Protein AF-A0A969ENB8-F1 (afdb_monomer)

Solvent-accessible surface area (backbone atoms only — not comparable to full-atom values): 5013 Å² total; per-residue (Å²): 130,88,85,77,73,55,71,71,57,48,51,53,50,50,55,53,43,36,74,76,64,37,73,66,42,57,56,27,52,52,48,50,68,66,45,52,74,67,57,47,49,53,52,52,52,52,52,53,49,52,54,49,56,47,65,76,45,55,90,69,39,79,86,31,70,70,46,45,56,49,48,51,54,48,56,60,56,43,54,66,47,42,86,84,131

Foldseek 3Di:
DDPDDDPVVVVVVLVVCCVVPNPQSVVLVVLLVVDDPVRNVVLVVQLVVLVVQLVVCCVVPCPDPSNVVSVVSVQVSCVSRPNDD

Sequence (85 aa):
MFQGFSEEKQKQYEEEATNLWGDTVKETTKLWNSYGKERQQEIMDEGSAIYTDIAANMTKGAESDEIQEMLVRWHEHLRYFYEPS

Structure (mmCIF, N/CA/C/O backbone):
data_AF-A0A969ENB8-F1
#
_entry.id   AF-A0A969ENB8-F1
#
loop_
_atom_site.group_PDB
_atom_site.id
_atom_site.type_symbol
_atom_site.label_atom_id
_atom_site.label_alt_id
_atom_site.label_comp_id
_atom_site.label_asym_id
_atom_site.label_entity_id
_atom_site.label_seq_id
_atom_site.pdbx_PDB_ins_code
_atom_site.Cartn_x
_atom_site.Cartn_y
_atom_site.Cartn_z
_atom_site.occupancy
_atom_site.B_iso_or_equiv
_atom_site.auth_seq_id
_atom_site.auth_comp_id
_atom_site.auth_asym_id
_atom_site.auth_atom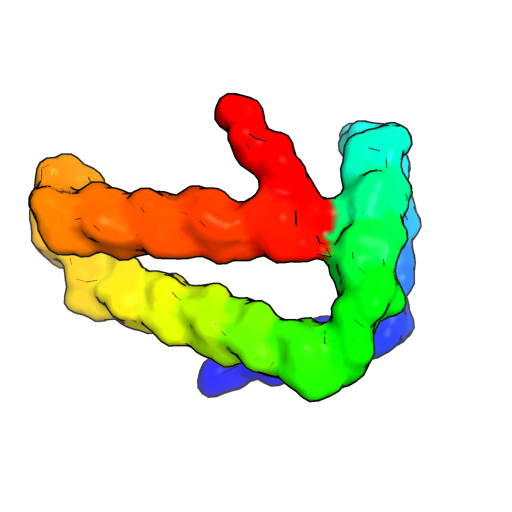_id
_atom_site.pdbx_PDB_model_num
ATOM 1 N N . MET A 1 1 ? 6.765 -13.215 1.529 1.00 60.78 1 MET A N 1
ATOM 2 C CA . MET A 1 1 ? 5.777 -12.139 1.306 1.00 60.78 1 MET A CA 1
ATOM 3 C C . MET A 1 1 ? 5.597 -11.364 2.599 1.00 60.78 1 MET A C 1
ATOM 5 O O . MET A 1 1 ? 5.888 -11.916 3.658 1.00 60.78 1 MET A O 1
ATOM 9 N N . PHE A 1 2 ? 5.213 -10.091 2.508 1.00 68.38 2 PHE A N 1
ATOM 10 C CA . PHE A 1 2 ? 4.980 -9.227 3.668 1.00 68.38 2 PHE A CA 1
ATOM 11 C C . PHE A 1 2 ? 3.876 -9.819 4.558 1.00 68.38 2 PHE A C 1
ATOM 13 O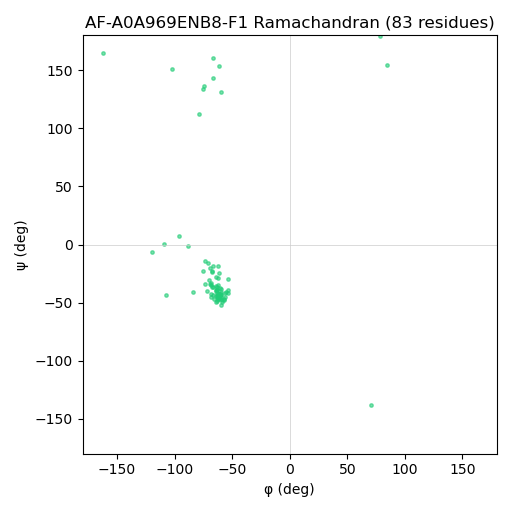 O . PHE A 1 2 ? 2.843 -10.228 4.049 1.00 68.38 2 PHE A O 1
ATOM 20 N N . GLN A 1 3 ? 4.105 -9.905 5.871 1.00 71.12 3 GLN A N 1
ATOM 21 C CA . GLN A 1 3 ? 3.174 -10.546 6.817 1.00 71.12 3 GLN A CA 1
ATOM 22 C C . GLN A 1 3 ? 2.238 -9.551 7.528 1.00 71.12 3 GLN A C 1
ATOM 24 O O . GLN A 1 3 ? 1.514 -9.938 8.441 1.00 71.12 3 GLN A O 1
ATOM 29 N N . GLY A 1 4 ? 2.250 -8.274 7.132 1.00 75.06 4 GLY A N 1
ATOM 30 C CA . GLY A 1 4 ? 1.491 -7.226 7.817 1.00 75.06 4 GLY A CA 1
ATOM 31 C C . GLY A 1 4 ? 2.153 -6.734 9.109 1.00 75.06 4 GLY A C 1
ATOM 32 O O . GLY A 1 4 ? 3.225 -7.192 9.512 1.00 75.06 4 GLY A O 1
ATOM 33 N N . PHE A 1 5 ? 1.502 -5.772 9.764 1.00 79.69 5 PHE A N 1
ATOM 34 C CA . PHE A 1 5 ? 1.855 -5.307 11.109 1.00 79.69 5 PHE A CA 1
ATOM 35 C C . PHE A 1 5 ? 0.896 -5.897 12.147 1.00 79.69 5 PHE A C 1
ATOM 37 O O . PHE A 1 5 ? -0.275 -6.123 11.843 1.00 79.69 5 PHE A O 1
ATOM 44 N N . SER A 1 6 ? 1.372 -6.091 13.381 1.00 83.25 6 SER A N 1
ATOM 45 C CA . SER A 1 6 ? 0.495 -6.428 14.509 1.00 83.25 6 SER A CA 1
ATOM 46 C C . SER A 1 6 ? -0.519 -5.311 14.766 1.00 83.25 6 SER A C 1
ATOM 48 O O . SER A 1 6 ? -0.239 -4.147 14.488 1.00 83.25 6 SER A O 1
ATOM 50 N N . GLU A 1 7 ? -1.674 -5.649 15.345 1.00 81.06 7 GLU A N 1
ATOM 51 C CA . GLU A 1 7 ? -2.727 -4.673 15.680 1.00 81.06 7 GLU A CA 1
ATOM 52 C C . GLU A 1 7 ? -2.194 -3.531 16.568 1.00 81.06 7 GLU A C 1
ATOM 54 O O . GLU A 1 7 ? -2.485 -2.362 16.326 1.00 81.06 7 GLU A O 1
ATOM 59 N N . GLU A 1 8 ? -1.336 -3.846 17.544 1.00 83.50 8 GLU A N 1
ATOM 60 C CA . GLU A 1 8 ? -0.690 -2.851 18.412 1.00 83.50 8 GLU A CA 1
ATOM 61 C C . GLU A 1 8 ? 0.174 -1.862 17.615 1.00 83.50 8 GLU A C 1
ATOM 63 O O . GLU A 1 8 ? 0.105 -0.651 17.822 1.00 83.50 8 GLU A O 1
ATOM 68 N N . LYS A 1 9 ? 0.941 -2.370 16.646 1.00 85.50 9 LYS A N 1
ATOM 69 C CA . LYS A 1 9 ? 1.807 -1.549 15.800 1.00 85.50 9 LYS A CA 1
ATOM 70 C C . LYS A 1 9 ? 1.009 -0.736 14.778 1.00 85.50 9 LYS A C 1
ATOM 72 O O . LYS A 1 9 ? 1.382 0.396 14.492 1.00 85.50 9 LYS A O 1
ATOM 77 N N . GLN A 1 10 ? -0.102 -1.274 14.268 1.00 83.31 10 GLN A N 1
ATOM 78 C CA . GLN A 1 10 ? -1.031 -0.525 13.414 1.00 83.31 10 GLN A CA 1
ATOM 79 C C . GLN A 1 10 ? -1.631 0.664 14.166 1.00 83.31 10 GLN A C 1
ATOM 81 O O . GLN A 1 10 ? -1.609 1.777 13.651 1.00 83.31 10 GLN A O 1
ATOM 86 N N . LYS A 1 11 ? -2.082 0.456 15.409 1.00 85.88 11 LYS A N 1
ATOM 87 C CA . LYS A 1 11 ? -2.647 1.527 16.237 1.00 85.88 11 LYS A CA 1
ATOM 88 C C . LYS A 1 11 ? -1.625 2.622 16.553 1.00 85.88 11 LYS A C 1
ATOM 90 O O . LYS A 1 11 ? -1.946 3.802 16.467 1.00 85.88 11 LYS A O 1
ATOM 95 N N . GLN A 1 12 ? -0.384 2.242 16.866 1.00 88.50 12 GLN A N 1
ATOM 96 C CA . GLN A 1 12 ? 0.695 3.209 17.077 1.00 88.50 12 GLN A CA 1
ATOM 97 C C . GLN A 1 12 ? 0.933 4.070 15.826 1.00 88.50 12 GLN A C 1
ATOM 99 O O . GLN A 1 12 ? 1.056 5.289 15.929 1.00 88.50 12 GLN A O 1
ATOM 104 N N . TYR A 1 13 ? 0.974 3.449 14.644 1.00 86.25 13 TYR A N 1
ATOM 105 C CA . TYR A 1 13 ? 1.151 4.184 13.393 1.00 86.25 13 TYR A CA 1
ATOM 106 C C . TYR A 1 13 ? -0.063 5.029 13.013 1.00 86.25 13 TYR A C 1
ATOM 108 O O . TYR A 1 13 ? 0.121 6.080 12.413 1.00 86.25 13 TYR A O 1
ATOM 116 N N . GLU A 1 14 ? -1.280 4.632 13.381 1.00 86.25 14 GLU A N 1
ATOM 117 C CA . GLU A 1 14 ? -2.473 5.466 13.209 1.00 86.25 14 GLU A CA 1
ATOM 118 C C . GLU A 1 14 ? -2.392 6.748 14.052 1.00 86.25 14 GLU A C 1
ATOM 120 O O . GLU A 1 14 ? -2.677 7.840 13.551 1.00 86.25 14 GLU A O 1
ATOM 125 N N . GLU A 1 15 ? -1.967 6.640 15.315 1.00 88.06 15 GLU A N 1
ATOM 126 C CA . GLU A 1 15 ? -1.758 7.797 16.194 1.00 88.06 15 GLU A CA 1
ATOM 127 C C . GLU A 1 15 ? -0.663 8.723 15.640 1.00 88.06 15 GLU A C 1
ATOM 129 O O . GLU A 1 15 ? -0.850 9.940 15.565 1.00 88.06 15 GLU A O 1
ATOM 134 N N . GLU A 1 16 ? 0.460 8.157 15.188 1.00 89.31 16 GLU A N 1
ATOM 135 C CA . GLU A 1 16 ? 1.544 8.911 14.550 1.00 89.31 16 GLU A CA 1
ATOM 136 C C . GLU A 1 16 ? 1.081 9.595 13.255 1.00 89.31 16 GLU A C 1
ATOM 138 O O . GLU A 1 16 ? 1.300 10.793 13.071 1.00 89.31 16 GLU A O 1
ATOM 143 N N . ALA A 1 17 ? 0.372 8.869 12.391 1.00 86.75 17 ALA A N 1
ATOM 144 C CA . ALA A 1 17 ? -0.160 9.390 11.140 1.00 86.75 17 ALA A CA 1
ATOM 145 C C . ALA A 1 17 ? -1.159 10.527 11.383 1.00 86.75 17 ALA A C 1
ATOM 147 O O . ALA A 1 17 ? -1.091 11.558 10.715 1.00 86.75 17 ALA A O 1
ATOM 148 N N . THR A 1 18 ? -2.044 10.383 12.371 1.00 87.50 18 THR A N 1
ATOM 149 C CA . THR A 1 18 ? -3.005 11.430 12.750 1.00 87.50 18 THR A CA 1
ATOM 150 C C . THR A 1 18 ? -2.288 12.708 13.185 1.00 87.50 18 THR A C 1
ATOM 152 O O . THR A 1 18 ? -2.720 13.803 12.830 1.00 87.50 18 THR A O 1
ATOM 155 N N . ASN A 1 19 ? -1.165 12.594 13.900 1.00 89.50 19 ASN A N 1
ATOM 156 C CA . ASN A 1 19 ? -0.368 13.756 14.300 1.00 89.50 19 ASN A CA 1
ATOM 157 C C . ASN A 1 19 ? 0.327 14.445 13.113 1.00 89.50 19 ASN A C 1
ATOM 159 O O . ASN A 1 19 ? 0.499 15.663 13.138 1.00 89.50 19 ASN A O 1
ATOM 163 N N . LEU A 1 20 ? 0.737 13.687 12.090 1.00 89.00 20 LEU A N 1
ATOM 164 C CA . LEU A 1 20 ? 1.462 14.212 10.927 1.00 89.00 20 LEU A CA 1
ATOM 165 C C . LEU A 1 20 ? 0.542 14.784 9.841 1.00 89.00 20 LEU A C 1
ATOM 167 O O . LEU A 1 20 ? 0.853 15.821 9.258 1.00 89.00 20 LEU A O 1
ATOM 171 N N . TRP A 1 21 ? -0.575 14.110 9.562 1.00 84.50 21 TRP A N 1
ATOM 172 C CA . TRP A 1 21 ? -1.439 14.394 8.409 1.00 84.50 21 TRP A CA 1
ATOM 173 C C . TRP A 1 21 ? -2.873 14.793 8.787 1.00 84.50 21 TRP A C 1
ATOM 175 O O . TRP A 1 21 ? -3.628 15.240 7.925 1.00 84.50 21 TRP A O 1
ATOM 185 N N . GLY A 1 22 ? -3.241 14.724 10.069 1.00 84.19 22 GLY A N 1
ATOM 186 C CA . GLY A 1 22 ? -4.506 15.255 10.573 1.00 84.19 22 GLY A CA 1
ATOM 187 C C . GLY A 1 22 ? -5.732 14.451 10.136 1.00 84.19 22 GLY A C 1
ATOM 188 O O . GLY A 1 22 ? -5.748 13.222 10.178 1.00 84.19 22 GLY A O 1
ATOM 189 N N . ASP A 1 23 ? -6.801 15.158 9.765 1.00 79.25 23 ASP A N 1
ATOM 190 C CA . ASP A 1 23 ? -8.133 14.568 9.580 1.00 79.25 23 ASP A CA 1
ATOM 191 C C . ASP A 1 23 ? -8.245 13.601 8.392 1.00 79.25 23 ASP A C 1
ATOM 193 O O . ASP A 1 23 ? -9.085 12.702 8.435 1.00 79.25 23 ASP A O 1
ATOM 197 N N . THR A 1 24 ? -7.379 13.708 7.379 1.00 79.94 24 THR A N 1
ATOM 198 C CA . 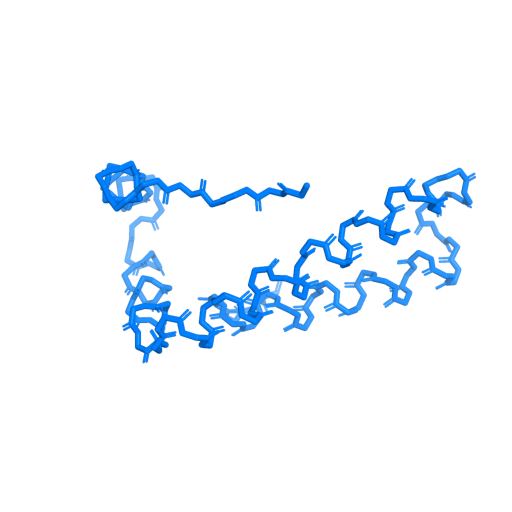THR A 1 24 ? -7.377 12.794 6.220 1.00 79.94 24 THR A CA 1
ATOM 199 C C . THR A 1 24 ? -7.089 11.346 6.623 1.00 79.94 24 THR A C 1
ATOM 201 O O . THR A 1 24 ? -7.608 10.415 6.013 1.00 79.94 24 THR A O 1
ATOM 204 N N . VAL A 1 25 ? -6.337 11.136 7.707 1.00 83.25 25 VAL A N 1
ATOM 205 C CA . VAL A 1 25 ? -6.031 9.799 8.237 1.00 83.25 25 VAL A CA 1
ATOM 206 C C . VAL A 1 25 ? -7.274 9.130 8.808 1.00 83.25 25 VAL A C 1
ATOM 208 O O . VAL A 1 25 ? -7.439 7.924 8.660 1.00 83.25 25 VAL A O 1
ATOM 211 N N . LYS A 1 26 ? -8.192 9.895 9.410 1.00 83.06 26 LYS A N 1
ATOM 212 C CA . LYS A 1 26 ? -9.406 9.332 10.021 1.00 83.06 26 LYS A CA 1
ATOM 213 C C . LYS A 1 26 ? -10.301 8.660 8.987 1.00 83.06 26 LYS A C 1
ATOM 215 O O . LYS A 1 26 ? -10.895 7.624 9.277 1.00 83.06 26 LYS A O 1
ATOM 220 N N . GLU A 1 27 ? -10.412 9.248 7.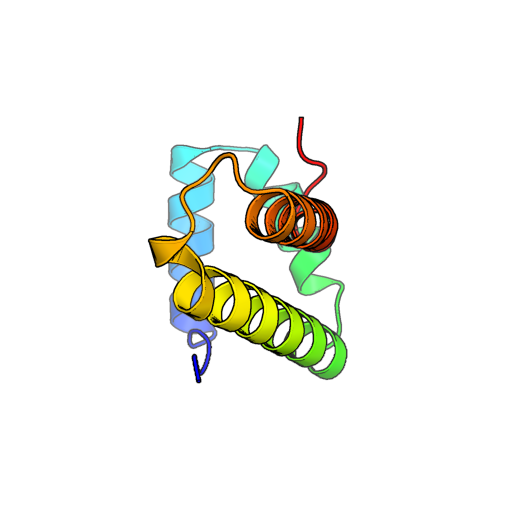798 1.00 84.56 27 GLU A N 1
ATOM 221 C CA . GLU A 1 27 ? -11.211 8.691 6.705 1.00 84.56 27 GLU A CA 1
ATOM 222 C C . GLU A 1 27 ? -10.582 7.402 6.168 1.00 84.56 27 GLU A C 1
ATOM 224 O O . GLU A 1 27 ? -11.275 6.387 6.070 1.00 84.56 27 GLU A O 1
ATOM 229 N N . THR A 1 28 ? -9.264 7.409 5.955 1.00 87.69 28 THR A N 1
ATOM 230 C CA . THR A 1 28 ? -8.478 6.233 5.553 1.00 87.69 28 THR A CA 1
ATOM 231 C C . THR A 1 28 ? -8.598 5.095 6.565 1.00 87.69 28 THR A C 1
ATOM 233 O O . THR A 1 28 ? -8.929 3.967 6.197 1.00 87.69 28 THR A O 1
ATOM 236 N N . THR A 1 29 ? -8.399 5.368 7.859 1.00 86.69 29 THR A N 1
ATOM 237 C CA . THR A 1 29 ? -8.509 4.336 8.897 1.00 86.69 29 THR A CA 1
ATOM 238 C C . THR A 1 29 ? -9.933 3.801 8.994 1.00 86.69 29 THR A C 1
ATOM 240 O O . THR A 1 29 ? -10.143 2.594 9.127 1.00 86.69 29 THR A O 1
ATOM 243 N N . LYS A 1 30 ? -10.943 4.672 8.892 1.00 89.00 30 LYS A N 1
ATOM 244 C CA . LYS A 1 30 ? -12.345 4.247 8.900 1.00 89.00 30 LYS A CA 1
ATOM 245 C C . LYS A 1 30 ? -12.655 3.319 7.725 1.00 89.00 30 LYS A C 1
ATOM 247 O O . LYS A 1 30 ? -13.342 2.320 7.931 1.00 89.00 30 LYS A O 1
ATOM 252 N N . LEU A 1 31 ? -12.165 3.632 6.525 1.00 90.75 31 LEU A N 1
ATOM 253 C CA . LEU A 1 31 ? -12.337 2.785 5.347 1.00 90.75 31 LEU A CA 1
ATOM 254 C C . LEU A 1 31 ? -11.638 1.437 5.538 1.00 90.75 31 LEU A C 1
ATOM 256 O O . LEU A 1 31 ? -12.284 0.398 5.409 1.00 90.75 31 LEU A O 1
ATOM 260 N N . TRP A 1 32 ? -10.371 1.446 5.954 1.00 91.12 32 TRP A N 1
ATOM 261 C CA . TRP A 1 32 ? -9.607 0.225 6.204 1.00 91.12 32 TRP A CA 1
ATOM 262 C C . TRP A 1 32 ? -10.278 -0.693 7.234 1.00 91.12 32 TRP A C 1
ATOM 264 O O . TRP A 1 32 ? -10.456 -1.886 6.987 1.00 91.12 32 TRP A O 1
ATOM 274 N N . ASN A 1 33 ? -10.726 -0.131 8.359 1.00 89.94 33 ASN A N 1
ATOM 275 C CA . ASN A 1 33 ? -11.413 -0.867 9.425 1.00 89.94 33 ASN A CA 1
ATOM 276 C C . ASN A 1 33 ? -12.831 -1.318 9.040 1.00 89.94 33 ASN A C 1
ATOM 278 O O . ASN A 1 33 ? -13.409 -2.162 9.725 1.00 89.94 33 ASN A O 1
ATOM 282 N N . SER A 1 34 ? -13.411 -0.761 7.971 1.00 93.25 34 SER A N 1
ATOM 283 C CA . SER A 1 34 ? -14.697 -1.223 7.436 1.00 93.25 34 SER A CA 1
ATOM 284 C C . SER A 1 34 ? -14.570 -2.537 6.664 1.00 93.25 34 SER A C 1
ATOM 286 O O . SER A 1 34 ? -15.548 -3.280 6.549 1.00 93.25 34 SER A O 1
ATOM 288 N N . TYR A 1 35 ? -13.370 -2.858 6.172 1.00 92.81 35 TYR A N 1
ATOM 289 C CA . TYR A 1 35 ? -13.101 -4.144 5.548 1.00 92.81 35 TYR A CA 1
ATOM 290 C C . TYR A 1 35 ? -12.989 -5.242 6.609 1.00 92.81 35 TYR A C 1
ATOM 292 O O . TYR A 1 35 ? -12.304 -5.099 7.620 1.00 92.81 35 TYR A O 1
ATOM 300 N N . GLY A 1 36 ? -13.643 -6.379 6.365 1.00 92.31 36 GLY A N 1
ATOM 301 C CA . GLY A 1 36 ? -13.418 -7.586 7.160 1.00 92.31 36 GLY A CA 1
ATOM 302 C C . GLY A 1 36 ? -12.003 -8.143 6.957 1.00 92.31 36 GLY A C 1
ATOM 303 O O . GLY A 1 36 ? -11.369 -7.870 5.941 1.00 92.31 36 GLY A O 1
ATOM 304 N N . LYS A 1 37 ? -11.525 -8.977 7.892 1.00 90.12 37 LYS A N 1
ATOM 305 C CA . LYS A 1 37 ? -10.154 -9.536 7.873 1.00 90.12 37 LYS A CA 1
ATOM 306 C C . LYS A 1 37 ? -9.789 -10.246 6.564 1.00 90.12 37 LYS A C 1
ATOM 308 O O . LYS A 1 37 ? -8.671 -10.104 6.091 1.00 90.12 37 LYS A O 1
ATOM 313 N N . GLU A 1 38 ? -10.727 -10.991 5.982 1.00 93.06 38 GLU A N 1
ATOM 314 C CA . GLU A 1 38 ? -10.529 -11.668 4.692 1.00 93.06 38 GLU A CA 1
ATOM 315 C C . GLU A 1 38 ? -10.299 -10.656 3.568 1.00 93.06 38 GLU A C 1
ATOM 317 O O . GLU A 1 38 ? -9.305 -10.738 2.856 1.00 93.06 38 GLU A O 1
ATOM 322 N N . ARG A 1 39 ? -11.147 -9.624 3.486 1.00 94.38 39 ARG A N 1
ATOM 323 C CA . ARG A 1 39 ? -11.004 -8.566 2.485 1.00 94.38 39 ARG A CA 1
ATOM 324 C C . ARG A 1 39 ? -9.717 -7.763 2.671 1.00 94.38 39 ARG A C 1
ATOM 326 O O . ARG A 1 39 ? -9.070 -7.413 1.692 1.00 94.38 39 ARG A O 1
ATOM 333 N N . GLN A 1 40 ? -9.333 -7.487 3.915 1.00 92.06 40 GLN A N 1
ATOM 334 C CA . GLN A 1 40 ? -8.048 -6.861 4.218 1.00 92.06 40 GLN A CA 1
ATOM 335 C C . GLN A 1 40 ? -6.884 -7.724 3.718 1.00 92.06 40 GLN A C 1
ATOM 337 O O . GLN A 1 40 ? -5.969 -7.195 3.096 1.00 92.06 40 GLN A O 1
ATOM 342 N N . GLN A 1 41 ? -6.931 -9.043 3.931 1.00 92.12 41 GLN A N 1
ATOM 343 C CA . GLN A 1 41 ? -5.899 -9.953 3.436 1.00 92.12 41 GLN A CA 1
ATOM 344 C C . GLN A 1 41 ? -5.834 -9.970 1.904 1.00 92.12 41 GLN A C 1
ATOM 346 O O . GLN A 1 41 ? -4.742 -9.859 1.359 1.00 92.12 41 GLN A O 1
ATOM 351 N N . GLU A 1 42 ? -6.978 -10.027 1.214 1.00 94.69 42 GLU A N 1
ATOM 352 C CA . GLU A 1 42 ? -7.035 -9.943 -0.254 1.00 94.69 42 GLU A CA 1
ATOM 353 C C . GLU A 1 42 ? -6.372 -8.664 -0.778 1.00 94.69 42 GLU A C 1
ATOM 355 O O . GLU A 1 42 ? -5.570 -8.719 -1.708 1.00 94.69 42 GLU A O 1
ATOM 360 N N . ILE A 1 43 ? -6.671 -7.518 -0.155 1.00 94.88 43 ILE A N 1
ATOM 361 C CA . ILE A 1 43 ? -6.069 -6.228 -0.512 1.00 94.88 43 ILE A CA 1
ATOM 362 C C . ILE A 1 43 ? -4.548 -6.283 -0.282 1.00 94.88 43 ILE A C 1
ATOM 364 O O . ILE A 1 43 ? -3.772 -5.894 -1.150 1.00 94.88 43 ILE A O 1
ATOM 368 N N . MET A 1 44 ? -4.086 -6.823 0.847 1.00 92.50 44 MET A N 1
ATOM 369 C CA . MET A 1 44 ? -2.647 -6.945 1.115 1.00 92.50 44 MET A CA 1
ATOM 370 C C . MET A 1 44 ? -1.930 -7.869 0.119 1.00 92.50 44 MET A C 1
ATOM 372 O O . MET A 1 44 ? -0.811 -7.564 -0.305 1.00 92.50 4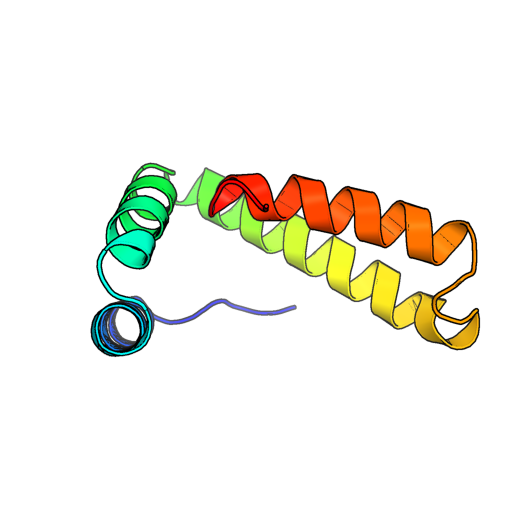4 MET A O 1
ATOM 376 N N . ASP A 1 45 ? -2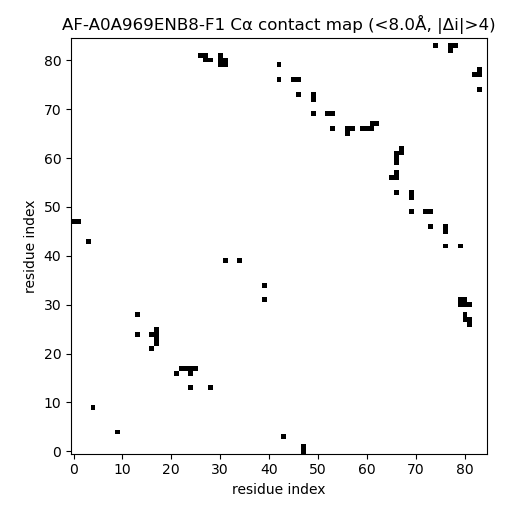.563 -8.975 -0.273 1.00 94.31 45 ASP A N 1
ATOM 377 C CA . ASP A 1 45 ? -2.020 -9.921 -1.249 1.00 94.31 45 ASP A CA 1
ATOM 378 C C . ASP A 1 45 ? -1.955 -9.295 -2.650 1.00 94.31 45 ASP A C 1
ATOM 380 O O . ASP A 1 45 ? -0.931 -9.406 -3.331 1.00 94.31 45 ASP A O 1
ATOM 384 N N . GLU A 1 46 ? -3.005 -8.571 -3.054 1.00 95.38 46 GLU A N 1
ATOM 385 C CA . GLU A 1 46 ? -3.048 -7.805 -4.304 1.00 95.38 46 GLU A CA 1
ATOM 386 C C . GLU A 1 46 ? -1.918 -6.764 -4.351 1.00 95.38 46 GLU A C 1
ATOM 388 O O . GLU A 1 46 ? -1.151 -6.722 -5.317 1.00 95.38 46 GLU A O 1
ATOM 393 N N . GLY A 1 47 ? -1.740 -5.989 -3.277 1.00 94.56 47 GLY A N 1
ATOM 394 C CA . GLY A 1 47 ? -0.647 -5.024 -3.159 1.00 94.56 47 GLY A CA 1
ATOM 395 C C . GLY A 1 47 ? 0.730 -5.692 -3.228 1.00 94.56 47 GLY A C 1
ATOM 396 O O . GLY A 1 47 ? 1.611 -5.234 -3.960 1.00 94.56 47 GLY A O 1
ATOM 397 N N . SER A 1 48 ? 0.925 -6.820 -2.532 1.00 94.19 48 SER A N 1
ATOM 398 C CA . SER A 1 48 ? 2.181 -7.582 -2.589 1.00 94.19 48 SER A CA 1
ATOM 399 C C . SER A 1 48 ? 2.488 -8.082 -4.005 1.00 94.19 48 SER A C 1
ATOM 401 O O . SER A 1 48 ? 3.658 -8.095 -4.402 1.00 94.19 48 SER A O 1
ATOM 403 N N . ALA A 1 49 ? 1.472 -8.498 -4.765 1.00 95.12 49 ALA A N 1
ATOM 404 C CA . ALA A 1 49 ? 1.639 -8.920 -6.152 1.00 95.12 49 ALA A CA 1
ATOM 405 C C . ALA A 1 49 ? 2.070 -7.744 -7.041 1.00 95.12 49 ALA A C 1
ATOM 407 O O . ALA A 1 49 ? 3.068 -7.861 -7.750 1.00 95.12 49 ALA A O 1
ATOM 408 N N . ILE A 1 50 ? 1.407 -6.587 -6.925 1.00 95.31 50 ILE A N 1
ATOM 409 C CA . ILE A 1 50 ? 1.757 -5.371 -7.678 1.00 95.31 50 ILE A CA 1
ATOM 410 C C . ILE A 1 50 ? 3.211 -4.955 -7.411 1.00 95.31 50 ILE A C 1
ATOM 412 O O . ILE A 1 50 ? 3.974 -4.734 -8.350 1.00 95.31 50 ILE A O 1
ATOM 416 N N . TYR A 1 51 ? 3.637 -4.901 -6.145 1.00 93.75 51 TYR A N 1
ATOM 417 C CA . TYR A 1 51 ? 5.025 -4.557 -5.815 1.00 93.75 51 TYR A CA 1
ATOM 418 C C . TYR A 1 51 ? 6.036 -5.574 -6.353 1.00 93.75 51 TYR A C 1
ATOM 420 O O . TYR A 1 51 ? 7.126 -5.186 -6.777 1.00 93.75 51 TYR A O 1
ATOM 428 N N . THR A 1 52 ? 5.689 -6.863 -6.356 1.00 94.88 52 THR A N 1
ATOM 429 C CA . THR A 1 52 ? 6.552 -7.916 -6.913 1.00 94.88 52 THR A CA 1
ATOM 430 C C . THR A 1 52 ? 6.702 -7.760 -8.426 1.00 94.88 52 THR A C 1
ATOM 432 O O . THR A 1 52 ? 7.823 -7.834 -8.932 1.00 94.88 52 THR A O 1
ATOM 435 N N . ASP A 1 53 ? 5.604 -7.481 -9.133 1.00 94.38 53 ASP A N 1
ATOM 436 C CA . ASP A 1 53 ? 5.597 -7.242 -10.579 1.00 94.38 53 ASP A CA 1
ATOM 437 C C . ASP A 1 53 ? 6.465 -6.028 -10.944 1.00 94.38 53 ASP A C 1
ATOM 439 O O . ASP A 1 53 ? 7.328 -6.125 -11.824 1.00 94.38 53 ASP A O 1
ATOM 443 N N . ILE A 1 54 ? 6.300 -4.911 -10.220 1.00 94.19 54 ILE A N 1
ATOM 444 C CA . ILE A 1 54 ? 7.102 -3.695 -10.415 1.00 94.19 54 ILE A CA 1
ATOM 445 C C . ILE A 1 54 ? 8.581 -4.008 -10.190 1.00 94.19 54 ILE A C 1
ATOM 447 O O . ILE A 1 54 ? 9.399 -3.730 -11.066 1.00 94.19 54 ILE A O 1
ATOM 451 N N . ALA A 1 55 ? 8.931 -4.628 -9.055 1.00 93.62 55 ALA A N 1
ATOM 452 C CA . ALA A 1 55 ? 10.312 -4.967 -8.709 1.00 93.62 55 ALA A CA 1
ATOM 453 C C . ALA A 1 55 ? 10.986 -5.839 -9.782 1.00 93.62 55 ALA A C 1
ATOM 455 O O . ALA A 1 55 ? 12.136 -5.593 -10.148 1.00 93.62 55 ALA A O 1
ATOM 456 N N . ALA A 1 56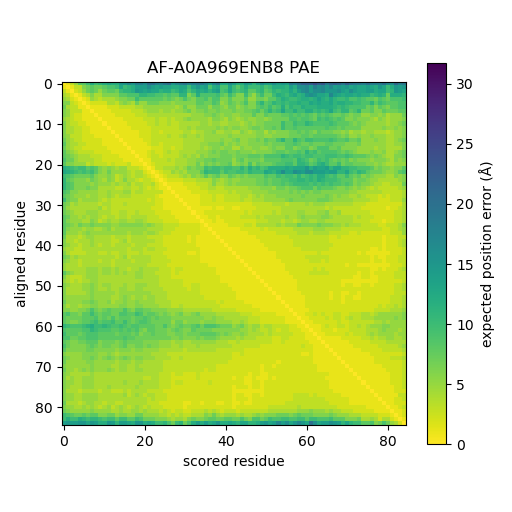 ? 10.260 -6.818 -10.329 1.00 94.94 56 ALA A N 1
ATOM 457 C CA . ALA A 1 56 ? 10.755 -7.698 -11.385 1.00 94.94 56 ALA A CA 1
ATOM 458 C C . ALA A 1 56 ? 10.999 -6.974 -12.723 1.00 94.94 56 ALA A C 1
ATOM 460 O O . ALA A 1 56 ? 11.797 -7.445 -13.534 1.00 94.94 56 ALA A O 1
ATOM 461 N N . ASN A 1 57 ? 10.343 -5.835 -12.957 1.00 94.75 57 ASN A N 1
ATOM 462 C CA . ASN A 1 57 ? 10.414 -5.091 -14.216 1.00 94.75 57 ASN A CA 1
ATOM 463 C C . ASN A 1 57 ? 11.188 -3.769 -14.110 1.00 94.75 57 ASN A C 1
ATOM 465 O O . ASN A 1 57 ? 11.349 -3.087 -15.120 1.00 94.75 57 ASN A O 1
ATOM 469 N N . MET A 1 58 ? 11.729 -3.415 -12.936 1.00 91.00 58 MET A N 1
ATOM 470 C CA . MET A 1 58 ? 12.413 -2.130 -12.707 1.00 91.00 58 MET A CA 1
ATOM 471 C C . MET A 1 58 ? 13.537 -1.832 -13.711 1.00 91.00 58 MET A C 1
ATOM 473 O O . MET A 1 58 ? 13.794 -0.669 -14.019 1.00 91.00 58 MET A O 1
ATOM 477 N N . THR A 1 59 ? 14.198 -2.858 -14.257 1.00 95.44 59 THR A N 1
ATOM 478 C CA . THR A 1 59 ? 15.273 -2.692 -15.250 1.00 95.44 59 THR A CA 1
ATOM 479 C C . THR A 1 59 ? 14.792 -2.127 -16.587 1.00 95.44 59 THR A C 1
ATOM 481 O O . THR A 1 59 ? 15.616 -1.634 -17.352 1.00 95.44 59 THR A O 1
ATOM 484 N N . LYS A 1 60 ? 13.487 -2.191 -16.884 1.00 94.19 60 LYS A N 1
ATOM 485 C CA . LYS A 1 60 ? 12.891 -1.619 -18.102 1.00 94.19 60 LYS A CA 1
ATOM 486 C C . LYS A 1 60 ? 12.811 -0.089 -18.065 1.00 94.19 60 LYS A C 1
ATOM 488 O O . LYS A 1 60 ? 12.637 0.536 -19.105 1.00 94.19 60 LYS A O 1
ATOM 493 N N . GLY A 1 61 ? 12.988 0.513 -16.887 1.00 92.50 61 GLY A N 1
ATOM 494 C CA . GLY A 1 61 ? 12.881 1.953 -16.685 1.00 92.50 61 GLY A CA 1
ATOM 495 C C . GLY A 1 61 ? 11.439 2.413 -16.464 1.00 92.50 61 GLY A C 1
ATOM 496 O O . GLY A 1 61 ? 10.479 1.770 -16.891 1.00 92.50 61 GLY A O 1
ATOM 497 N N . ALA A 1 62 ? 11.299 3.542 -15.769 1.00 92.25 62 ALA A N 1
ATOM 498 C CA . ALA A 1 62 ? 10.007 4.043 -15.304 1.00 92.25 62 ALA A CA 1
ATOM 499 C C . ALA A 1 62 ? 9.042 4.420 -16.439 1.00 92.25 62 ALA A C 1
ATOM 501 O O . ALA A 1 62 ? 7.838 4.336 -16.249 1.00 92.25 62 ALA A O 1
ATOM 502 N N . GLU A 1 63 ? 9.553 4.810 -17.607 1.00 94.50 63 GLU A N 1
ATOM 503 C CA . GLU A 1 63 ? 8.745 5.252 -18.755 1.00 94.50 63 GLU A CA 1
ATOM 504 C C . GLU A 1 63 ? 8.311 4.105 -19.682 1.00 94.50 63 GLU A C 1
ATOM 506 O O . GLU A 1 63 ? 7.633 4.354 -20.672 1.00 94.50 63 GLU A O 1
ATOM 511 N N . SER A 1 64 ? 8.699 2.856 -19.395 1.00 96.31 64 SER A N 1
ATOM 512 C CA . SER A 1 64 ? 8.260 1.708 -20.199 1.00 96.31 64 SER A CA 1
ATOM 513 C C . SER A 1 64 ? 6.758 1.467 -20.059 1.00 96.31 64 SER A C 1
ATOM 515 O O . SER A 1 64 ? 6.213 1.592 -18.958 1.00 96.31 64 SER A O 1
ATOM 517 N N . ASP A 1 65 ? 6.112 1.068 -21.158 1.00 95.00 65 ASP A N 1
ATOM 518 C CA . ASP A 1 65 ? 4.675 0.771 -21.187 1.00 95.00 65 ASP A CA 1
ATOM 519 C C . ASP A 1 65 ? 4.303 -0.247 -20.099 1.00 95.00 65 ASP A C 1
AT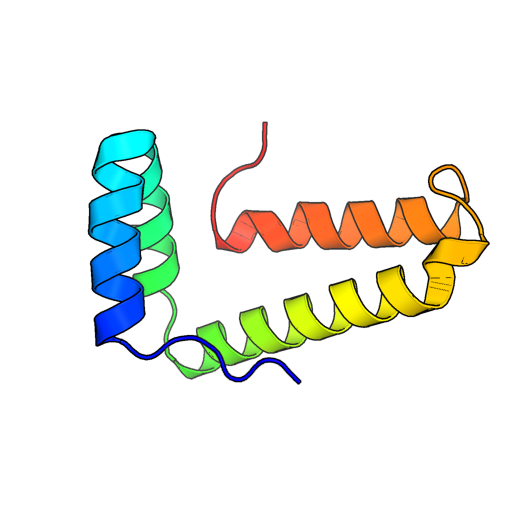OM 521 O O . ASP A 1 65 ? 3.335 -0.054 -19.366 1.00 95.00 65 ASP A O 1
ATOM 525 N N . GLU A 1 66 ? 5.127 -1.279 -19.894 1.00 92.38 66 GLU A N 1
ATOM 526 C CA . GLU A 1 66 ? 4.848 -2.302 -18.886 1.00 92.38 66 GLU A CA 1
ATOM 527 C C . GLU A 1 66 ? 4.924 -1.778 -17.447 1.00 92.38 66 GLU A C 1
ATOM 529 O O . GLU A 1 66 ? 4.132 -2.196 -16.604 1.00 92.38 66 GLU A O 1
ATOM 534 N N . ILE A 1 67 ? 5.852 -0.863 -17.138 1.00 94.94 67 ILE A N 1
ATOM 535 C CA . ILE A 1 67 ? 5.897 -0.240 -15.808 1.00 94.94 67 ILE A CA 1
ATOM 536 C C . ILE A 1 67 ? 4.728 0.729 -15.634 1.00 94.94 67 ILE A C 1
ATOM 538 O O . ILE A 1 67 ? 4.120 0.751 -14.564 1.00 94.94 67 ILE A O 1
ATOM 542 N N . GLN A 1 68 ? 4.372 1.491 -16.667 1.00 95.56 68 GLN A N 1
ATOM 543 C CA . GLN A 1 68 ? 3.234 2.409 -16.610 1.00 95.56 68 GLN A CA 1
ATOM 544 C C . GLN A 1 68 ? 1.915 1.661 -16.367 1.00 95.56 68 GLN A C 1
ATOM 546 O O . GLN A 1 68 ? 1.144 2.060 -15.495 1.00 95.56 68 GLN A O 1
ATOM 551 N N . GLU A 1 69 ? 1.684 0.526 -17.031 1.00 94.75 69 GLU A N 1
ATOM 552 C CA . GLU A 1 69 ? 0.518 -0.331 -16.769 1.00 94.75 69 GLU A CA 1
ATOM 553 C C . GLU A 1 69 ? 0.473 -0.834 -15.315 1.00 94.75 69 GLU A C 1
ATOM 555 O O . GLU A 1 69 ? -0.586 -0.844 -14.678 1.00 94.75 69 GLU A O 1
ATOM 560 N N . MET A 1 70 ? 1.622 -1.213 -14.745 1.00 94.88 70 MET A N 1
ATOM 561 C CA . MET A 1 70 ? 1.710 -1.624 -13.338 1.00 94.88 70 MET A CA 1
ATOM 562 C C . MET A 1 70 ? 1.440 -0.466 -12.373 1.00 94.88 70 MET A C 1
ATOM 564 O O . MET A 1 70 ? 0.804 -0.673 -11.340 1.00 94.88 70 MET A O 1
ATOM 568 N N . LEU A 1 71 ? 1.878 0.749 -12.707 1.00 94.62 71 LEU A N 1
ATOM 569 C CA . LEU A 1 71 ? 1.605 1.945 -11.912 1.00 94.62 71 LEU A CA 1
ATOM 570 C C . LEU A 1 71 ? 0.129 2.348 -11.961 1.00 94.62 71 LEU A C 1
ATOM 572 O O . LEU A 1 71 ? -0.397 2.786 -10.943 1.00 94.62 71 LEU A O 1
ATOM 576 N N . VAL A 1 72 ? -0.566 2.135 -13.083 1.00 95.31 72 VAL A N 1
ATOM 577 C CA . VAL A 1 72 ? -2.029 2.297 -13.151 1.00 95.31 72 VAL A CA 1
ATOM 578 C C . V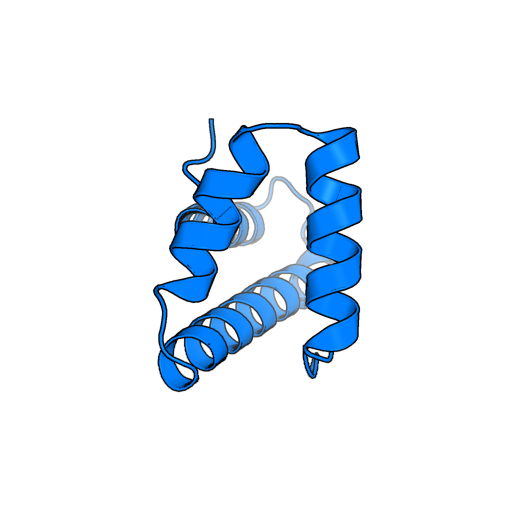AL A 1 72 ? -2.721 1.305 -12.216 1.00 95.31 72 VAL A C 1
ATOM 580 O O . VAL A 1 72 ? -3.573 1.702 -11.425 1.00 95.31 72 VAL A O 1
ATOM 583 N N . ARG A 1 73 ? -2.319 0.025 -12.235 1.00 95.88 73 ARG A N 1
ATOM 584 C CA . ARG A 1 73 ? -2.847 -0.982 -11.293 1.00 95.88 73 ARG A CA 1
ATOM 585 C C . ARG A 1 73 ? -2.577 -0.593 -9.840 1.00 95.88 73 ARG A C 1
ATOM 587 O O . ARG A 1 73 ? -3.464 -0.713 -9.003 1.00 95.88 73 ARG A O 1
ATOM 594 N N . TRP A 1 74 ? -1.373 -0.105 -9.546 1.00 96.12 74 TRP A N 1
ATOM 595 C CA . TRP A 1 74 ? -1.013 0.395 -8.220 1.00 96.12 74 TRP A CA 1
ATOM 596 C C . TRP A 1 74 ? -1.868 1.598 -7.803 1.00 96.12 74 TRP A C 1
ATOM 598 O O . TRP A 1 74 ? -2.345 1.646 -6.674 1.00 96.12 74 TRP A O 1
ATOM 608 N N . HIS A 1 75 ? -2.113 2.539 -8.713 1.00 95.19 75 HIS A N 1
ATOM 609 C CA . HIS A 1 75 ? -2.949 3.706 -8.453 1.00 95.19 75 HIS A CA 1
ATOM 610 C C . HIS A 1 75 ? -4.396 3.314 -8.128 1.00 95.19 75 HIS A C 1
ATOM 612 O O . HIS A 1 75 ? -4.971 3.811 -7.163 1.00 95.19 75 HIS A O 1
ATOM 618 N N . GLU A 1 76 ? -4.973 2.377 -8.882 1.00 95.94 76 GLU A N 1
ATOM 619 C CA . GLU A 1 76 ? -6.305 1.844 -8.583 1.00 95.94 76 GLU A CA 1
ATOM 620 C C . GLU A 1 76 ? -6.337 1.102 -7.243 1.00 95.94 76 GLU A C 1
ATOM 622 O O . GLU A 1 76 ? -7.296 1.234 -6.486 1.00 95.94 76 GLU A O 1
ATOM 627 N N . HIS A 1 77 ? -5.260 0.400 -6.894 1.00 96.06 77 HIS A N 1
ATOM 628 C CA . HIS A 1 77 ? -5.129 -0.267 -5.603 1.00 96.06 77 HIS A CA 1
ATOM 629 C C . HIS A 1 77 ? -5.157 0.713 -4.413 1.00 96.06 77 HIS A C 1
ATOM 631 O O . HIS A 1 77 ? -5.728 0.405 -3.365 1.00 96.06 77 HIS A O 1
ATOM 637 N N . LEU A 1 78 ? -4.601 1.923 -4.564 1.00 94.19 78 LEU A N 1
ATOM 638 C CA . LEU A 1 78 ? -4.625 2.949 -3.510 1.00 94.19 78 LEU A CA 1
ATOM 639 C C . LEU A 1 78 ? -6.047 3.378 -3.124 1.00 94.19 78 LEU A C 1
ATOM 641 O O . LEU A 1 78 ? -6.261 3.779 -1.979 1.00 94.19 78 LEU A O 1
ATOM 645 N N . ARG A 1 79 ? -7.025 3.216 -4.028 1.00 94.25 79 ARG A N 1
ATOM 646 C CA . ARG A 1 79 ? -8.442 3.542 -3.791 1.00 94.25 79 ARG A CA 1
ATOM 647 C C . ARG A 1 79 ? -9.080 2.722 -2.668 1.00 94.25 79 ARG A C 1
ATOM 649 O O . ARG A 1 79 ? -10.102 3.136 -2.128 1.00 94.25 79 ARG A O 1
ATOM 656 N N . TYR A 1 80 ? -8.485 1.592 -2.274 1.00 94.38 80 TYR A N 1
ATOM 657 C CA . TYR A 1 80 ? -8.904 0.871 -1.067 1.00 94.38 80 TYR A CA 1
ATOM 658 C C . TYR A 1 80 ? -8.571 1.624 0.226 1.00 94.38 80 TYR A C 1
ATOM 660 O O . TYR A 1 80 ? -9.159 1.351 1.265 1.00 94.38 80 TYR A O 1
ATOM 668 N N . PHE A 1 81 ? -7.635 2.567 0.192 1.00 91.31 81 PHE A N 1
ATOM 669 C CA . PHE A 1 81 ? -7.192 3.295 1.375 1.00 91.31 81 PHE A CA 1
ATOM 670 C C . PHE A 1 81 ? -7.711 4.732 1.363 1.00 91.31 81 PHE A C 1
ATOM 672 O O . PHE A 1 81 ? -8.192 5.208 2.385 1.00 91.31 81 PHE A O 1
ATOM 679 N N . TYR A 1 82 ? -7.655 5.413 0.221 1.00 88.56 82 TYR A N 1
ATOM 680 C CA . TYR A 1 82 ? -8.123 6.790 0.059 1.00 88.56 82 TYR A CA 1
ATOM 681 C C . TYR A 1 82 ? -8.328 7.112 -1.426 1.00 88.56 82 TYR A C 1
ATOM 683 O O . TYR A 1 82 ? -7.821 6.400 -2.283 1.00 88.56 82 TYR A O 1
ATOM 691 N N . GLU A 1 83 ? -9.029 8.202 -1.743 1.00 86.31 83 GLU A N 1
ATOM 692 C CA . GLU A 1 83 ? -9.129 8.699 -3.122 1.00 86.31 83 GLU A CA 1
ATOM 693 C C . GLU A 1 83 ? -7.845 9.465 -3.502 1.00 86.31 83 GLU A C 1
ATOM 695 O O . GLU A 1 83 ? -7.594 10.526 -2.920 1.00 86.31 83 GLU A O 1
ATOM 700 N N . PRO A 1 84 ? -7.011 8.967 -4.435 1.00 79.88 84 PRO A N 1
ATOM 701 C CA . PRO A 1 84 ? -5.778 9.649 -4.821 1.00 79.88 84 PRO A CA 1
ATOM 702 C C . PRO A 1 84 ? -6.078 10.879 -5.694 1.00 79.88 84 PRO A C 1
ATOM 704 O O . PRO A 1 84 ? -6.914 10.804 -6.594 1.00 79.88 84 PRO A O 1
ATOM 707 N N . SER A 1 85 ? -5.405 12.005 -5.423 1.00 72.38 85 SER A N 1
ATOM 708 C CA . SER A 1 85 ? -5.555 13.282 -6.149 1.00 72.38 85 SER A CA 1
ATOM 709 C C . SER A 1 85 ? -4.557 13.465 -7.282 1.00 72.38 85 SER A C 1
ATOM 711 O O . SER A 1 85 ? -3.370 13.159 -7.018 1.00 72.38 85 SER A O 1
#

pLDDT: mean 89.51, std 6.91, range [60.78, 96.31]

Radius of gyration: 14.76 Å; Cα contacts (8 Å, |Δi|>4): 46; chains: 1; bounding box: 30×27×40 Å

Nearest PDB structures (foldseek):
  6v7u-assembly1_B  TM=7.790E-01  e=9.148E+00  Casadabanvirus DMS3

Secondary structure (DSSP, 8-state):
------HHHHHHHHHHHHHHHTHHHHHHHHHHHHS-HHHHHHHHHHHHHHHHHHHHHGGG-TTSHHHHHHHHHHHHHHTTT----

Mean predicted aligned error: 4.5 Å